Protein AF-A0AAQ0TJW8-F1 (afdb_monomer_lite)

Structure (mmCIF, N/CA/C/O backbone):
data_AF-A0AAQ0TJW8-F1
#
_entry.id   AF-A0AAQ0TJW8-F1
#
loop_
_atom_site.group_PDB
_atom_site.id
_atom_site.type_symbol
_atom_site.label_atom_id
_atom_site.label_alt_id
_atom_site.label_comp_id
_atom_site.label_asym_id
_atom_site.label_entity_id
_atom_site.label_seq_id
_atom_site.pdbx_PDB_ins_code
_atom_site.Cartn_x
_atom_site.Cartn_y
_atom_site.Cartn_z
_atom_site.occupancy
_atom_site.B_iso_or_equiv
_atom_site.auth_seq_id
_atom_site.auth_comp_id
_atom_site.auth_asym_id
_atom_site.auth_atom_id
_atom_site.pdbx_PDB_model_num
ATOM 1 N N . PHE A 1 1 ? -25.245 -3.383 -23.081 1.00 42.12 1 PHE A N 1
ATOM 2 C CA . PHE A 1 1 ? -25.905 -2.614 -22.002 1.00 42.12 1 PHE A CA 1
ATOM 3 C C . PHE A 1 1 ? -25.334 -2.958 -20.623 1.00 42.12 1 PHE A C 1
ATOM 5 O O . PHE A 1 1 ? -25.138 -2.033 -19.854 1.00 42.12 1 PHE A O 1
ATOM 12 N N . ALA A 1 2 ? -24.988 -4.221 -20.320 1.00 35.94 2 ALA A N 1
ATOM 13 C CA . ALA A 1 2 ? -24.271 -4.576 -19.082 1.00 35.94 2 ALA A CA 1
ATOM 14 C C . ALA A 1 2 ? -22.754 -4.267 -19.121 1.00 35.94 2 ALA A C 1
ATOM 16 O O . ALA A 1 2 ? -22.192 -3.869 -18.110 1.00 35.94 2 ALA A O 1
ATOM 17 N N . ASP A 1 3 ? -22.114 -4.349 -20.293 1.00 45.84 3 ASP A N 1
ATOM 18 C CA . ASP A 1 3 ? -20.642 -4.263 -20.390 1.00 45.84 3 ASP A CA 1
ATOM 19 C C . ASP A 1 3 ? -20.053 -2.842 -20.389 1.00 45.84 3 ASP A C 1
ATOM 21 O O . ASP A 1 3 ? -18.852 -2.683 -20.211 1.00 45.84 3 ASP A O 1
ATOM 25 N N . TYR A 1 4 ? -20.871 -1.799 -20.576 1.00 41.41 4 TYR A N 1
ATOM 26 C CA . TYR A 1 4 ? -20.379 -0.413 -20.671 1.00 41.41 4 TYR A CA 1
ATOM 27 C C . TYR A 1 4 ? -20.520 0.370 -19.356 1.00 41.41 4 TYR A C 1
ATOM 29 O O . TYR A 1 4 ? -19.749 1.282 -19.101 1.00 41.41 4 TYR A O 1
ATOM 37 N N . HIS A 1 5 ? -21.480 0.008 -18.498 1.00 47.06 5 HIS A N 1
ATOM 38 C CA . HIS A 1 5 ? -21.750 0.739 -17.250 1.00 47.06 5 HIS A CA 1
ATOM 39 C C . HIS A 1 5 ? -21.118 0.099 -16.011 1.00 47.06 5 HIS A C 1
ATOM 41 O O . HIS A 1 5 ? -20.940 0.778 -15.006 1.00 47.06 5 HIS A O 1
ATOM 47 N N . LEU A 1 6 ? -20.762 -1.189 -16.070 1.00 46.75 6 LEU A N 1
ATOM 48 C CA . LEU A 1 6 ? -20.048 -1.837 -14.971 1.00 46.75 6 LEU A CA 1
ATOM 49 C C . LEU A 1 6 ? -18.578 -1.426 -14.924 1.00 46.75 6 LEU A C 1
ATOM 51 O O . LEU A 1 6 ? -18.066 -1.309 -13.824 1.00 46.75 6 LEU A O 1
ATOM 55 N N . GLY A 1 7 ? -17.947 -1.137 -16.072 1.00 50.41 7 GLY A N 1
ATOM 56 C CA . GLY A 1 7 ? -16.558 -0.666 -16.148 1.00 50.41 7 GLY A CA 1
ATOM 57 C C . GLY A 1 7 ? -16.310 0.640 -15.381 1.00 50.41 7 GLY A C 1
ATOM 58 O O . GLY A 1 7 ? -15.327 0.735 -14.649 1.00 50.41 7 GLY A O 1
ATOM 59 N N . ASP A 1 8 ? -17.246 1.592 -15.470 1.00 50.97 8 ASP A N 1
ATOM 60 C CA . ASP A 1 8 ? -17.176 2.886 -14.770 1.00 50.97 8 ASP A CA 1
ATOM 61 C C . ASP A 1 8 ? -17.499 2.787 -13.267 1.00 50.97 8 ASP A C 1
ATOM 63 O O . ASP A 1 8 ? -17.029 3.608 -12.487 1.00 50.97 8 ASP A O 1
ATOM 67 N N . LEU A 1 9 ? -18.271 1.778 -12.840 1.00 50.44 9 LEU A N 1
ATOM 68 C CA . LEU A 1 9 ? -18.629 1.554 -11.428 1.00 50.44 9 LEU A CA 1
ATOM 69 C C . LEU A 1 9 ? -17.694 0.569 -10.714 1.00 50.44 9 LEU A C 1
ATOM 71 O O . LEU A 1 9 ? -17.691 0.506 -9.485 1.00 50.44 9 LEU A O 1
ATOM 75 N N . THR A 1 10 ? -16.896 -0.208 -11.455 1.00 56.00 10 THR A N 1
ATOM 76 C CA . THR A 1 10 ? -15.926 -1.156 -10.885 1.00 56.00 10 THR A CA 1
ATOM 77 C C . THR A 1 10 ? -15.010 -0.529 -9.825 1.00 56.00 10 THR A C 1
ATOM 79 O O . THR A 1 10 ? -14.854 -1.150 -8.774 1.00 56.00 10 THR A O 1
ATOM 82 N N . PRO A 1 11 ? -14.451 0.682 -10.031 1.00 55.28 11 PRO A N 1
ATOM 83 C CA . PRO A 1 11 ? -13.620 1.370 -9.039 1.00 55.28 11 PRO A CA 1
ATOM 84 C C . PRO A 1 11 ? -14.300 1.578 -7.684 1.00 55.28 11 PRO A C 1
ATOM 86 O O . PRO A 1 11 ? -13.701 1.351 -6.637 1.00 55.28 11 PRO A O 1
ATOM 89 N N . GLU A 1 12 ? -15.567 1.994 -7.702 1.00 60.19 12 GLU A N 1
ATOM 90 C CA . GLU A 1 12 ? -16.324 2.358 -6.499 1.00 60.19 12 GLU A CA 1
ATOM 91 C C . GLU A 1 12 ? -16.865 1.133 -5.753 1.00 60.19 12 GLU A C 1
ATOM 93 O O . GLU A 1 12 ? -17.242 1.233 -4.589 1.00 60.19 12 GLU A O 1
ATOM 98 N N . LEU A 1 13 ? -16.911 -0.032 -6.407 1.00 65.19 13 LEU A N 1
ATOM 99 C CA . LEU A 1 13 ? -17.528 -1.246 -5.866 1.00 65.19 13 LEU A CA 1
ATOM 100 C C . LEU A 1 13 ? -16.523 -2.348 -5.515 1.00 65.19 13 LEU A C 1
ATOM 102 O O . LEU A 1 13 ? -16.840 -3.202 -4.684 1.00 65.19 13 LEU A O 1
ATOM 106 N N . LEU A 1 14 ? -15.322 -2.342 -6.100 1.00 70.56 14 LEU A N 1
ATOM 107 C CA . LEU A 1 14 ? -14.325 -3.394 -5.884 1.00 70.56 14 LEU A CA 1
ATOM 108 C C . LEU A 1 14 ? -13.733 -3.364 -4.476 1.00 70.56 14 LEU A C 1
ATOM 110 O O . LEU A 1 14 ? -13.804 -4.375 -3.778 1.00 70.56 14 LEU A O 1
ATOM 114 N N . HIS A 1 15 ? -13.179 -2.234 -4.035 1.00 69.50 15 HIS A N 1
ATOM 115 C CA . HIS A 1 15 ? -12.584 -2.149 -2.701 1.00 69.50 15 HIS A CA 1
ATOM 116 C C . HIS A 1 15 ? -13.616 -2.313 -1.562 1.00 69.50 15 HIS A C 1
ATOM 118 O O . HIS A 1 15 ? -13.302 -3.037 -0.612 1.00 69.50 15 HIS A O 1
ATOM 124 N N . PRO A 1 16 ? -14.879 -1.827 -1.641 1.00 71.38 16 PRO A N 1
ATOM 125 C CA . PRO A 1 16 ? -15.875 -2.120 -0.612 1.00 71.38 16 PRO A CA 1
ATOM 126 C C . PRO A 1 16 ? -16.325 -3.582 -0.622 1.00 71.38 16 PRO A C 1
ATOM 128 O O . PRO A 1 16 ? -16.604 -4.130 0.443 1.00 71.38 16 PRO A O 1
ATOM 131 N N . ALA A 1 17 ? -16.372 -4.243 -1.785 1.00 73.31 17 ALA A N 1
ATOM 132 C CA . ALA A 1 17 ? -16.658 -5.676 -1.862 1.00 73.31 17 ALA A CA 1
ATOM 133 C C . ALA A 1 17 ? -15.507 -6.516 -1.280 1.00 73.31 17 ALA A C 1
ATOM 135 O O . ALA A 1 17 ? -15.750 -7.421 -0.480 1.00 73.31 17 ALA A O 1
ATOM 136 N N . LE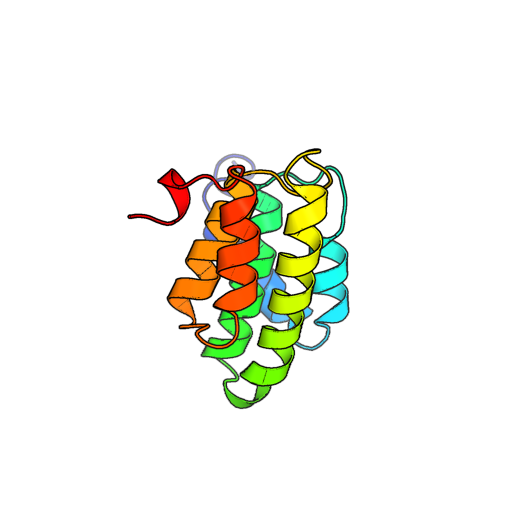U A 1 18 ? -14.257 -6.180 -1.618 1.00 77.12 18 LEU A N 1
ATOM 137 C CA . LEU A 1 18 ? -13.054 -6.779 -1.029 1.00 77.12 18 LEU A CA 1
ATOM 138 C C . LEU A 1 18 ? -13.027 -6.589 0.489 1.00 77.12 18 LEU A C 1
ATOM 140 O O . LEU A 1 18 ? -12.769 -7.543 1.217 1.00 77.12 18 LEU A O 1
ATOM 144 N N . TYR A 1 19 ? -13.367 -5.397 0.978 1.00 76.56 19 TYR A N 1
ATOM 145 C CA . TYR A 1 19 ? -13.525 -5.132 2.404 1.00 76.56 19 TYR A CA 1
ATOM 146 C C . TYR A 1 19 ? -14.634 -5.998 3.023 1.00 76.56 19 TYR A C 1
ATOM 148 O O . TYR A 1 19 ? -14.393 -6.717 3.992 1.00 76.56 19 TYR A O 1
ATOM 156 N N . ALA A 1 20 ? -15.843 -5.972 2.456 1.00 72.69 20 ALA A N 1
ATOM 157 C CA . ALA A 1 20 ? -17.005 -6.668 3.003 1.00 72.69 20 ALA A CA 1
ATOM 158 C C . ALA A 1 20 ? -16.797 -8.187 3.091 1.00 72.69 20 ALA A C 1
ATOM 160 O O . ALA A 1 20 ? -17.225 -8.805 4.066 1.00 72.69 20 ALA A O 1
ATOM 161 N N . CYS A 1 21 ? -16.125 -8.781 2.102 1.00 77.88 21 CYS A N 1
ATOM 162 C CA . CYS A 1 21 ? -15.861 -10.218 2.055 1.00 77.88 21 CYS A CA 1
ATOM 163 C C . CYS A 1 21 ? -14.534 -10.624 2.717 1.00 77.88 21 CYS A C 1
ATOM 165 O O . CYS A 1 21 ? -14.393 -11.772 3.134 1.00 77.88 21 CYS A O 1
ATOM 167 N N . GLY A 1 22 ? -13.559 -9.717 2.789 1.00 78.44 22 GLY A N 1
ATOM 168 C CA . GLY A 1 22 ? -12.181 -10.016 3.183 1.00 78.44 22 GLY A CA 1
ATOM 169 C C . GLY A 1 22 ? -11.774 -9.500 4.560 1.00 78.44 22 GLY A C 1
ATOM 170 O O . GLY A 1 22 ? -10.741 -9.930 5.067 1.00 78.44 22 GLY A O 1
ATOM 171 N N . LYS A 1 23 ? -12.563 -8.629 5.207 1.00 79.75 23 LYS A N 1
ATOM 172 C CA . LYS A 1 23 ? -12.208 -8.051 6.518 1.00 79.75 23 LYS A CA 1
ATOM 173 C C . LYS A 1 23 ? -11.879 -9.103 7.585 1.00 79.75 23 LYS A C 1
ATOM 175 O O . LYS A 1 23 ? -11.016 -8.862 8.423 1.00 79.75 23 LYS A O 1
ATOM 180 N N . ASP A 1 24 ? -12.509 -10.273 7.539 1.00 86.19 24 ASP A N 1
ATOM 181 C CA . ASP A 1 24 ? -12.284 -11.366 8.496 1.00 86.19 24 ASP A CA 1
ATOM 182 C C . ASP A 1 24 ? -11.248 -12.395 7.985 1.00 86.19 24 ASP A C 1
ATOM 184 O O . ASP A 1 24 ? -10.984 -13.400 8.641 1.00 86.19 24 ASP A O 1
ATOM 188 N N . ASN A 1 25 ? -10.643 -12.151 6.815 1.00 86.19 25 ASN A N 1
ATOM 189 C CA . ASN A 1 25 ? -9.627 -12.994 6.183 1.00 86.19 25 ASN A CA 1
ATOM 190 C C . ASN A 1 25 ? -8.546 -12.149 5.481 1.00 86.19 25 ASN A C 1
ATOM 192 O O . ASN A 1 25 ? -8.380 -12.184 4.259 1.00 86.19 25 ASN A O 1
ATOM 196 N N . ILE A 1 26 ? -7.783 -11.394 6.272 1.00 87.81 26 ILE A N 1
ATOM 197 C CA . ILE A 1 26 ? -6.700 -10.529 5.775 1.00 87.81 26 ILE A CA 1
ATOM 198 C C . ILE A 1 26 ? -5.639 -11.318 5.004 1.00 87.81 26 ILE A C 1
ATOM 200 O O . ILE A 1 26 ? -5.114 -10.829 4.007 1.00 87.81 26 ILE A O 1
ATOM 204 N N . THR A 1 27 ? -5.372 -12.567 5.392 1.00 84.12 27 THR A N 1
ATOM 205 C CA . THR A 1 27 ? -4.420 -13.431 4.684 1.00 84.12 27 THR A CA 1
ATOM 206 C C . THR A 1 27 ? -4.805 -13.640 3.216 1.00 84.12 27 THR A C 1
ATOM 208 O O . THR A 1 27 ? -3.924 -13.702 2.361 1.00 84.12 27 THR A O 1
ATOM 211 N N . ALA A 1 28 ? -6.101 -13.703 2.891 1.00 83.25 28 ALA A N 1
ATOM 212 C CA . ALA A 1 28 ? -6.550 -13.781 1.502 1.00 83.25 28 ALA A CA 1
ATOM 213 C C . ALA A 1 28 ? -6.291 -12.475 0.730 1.00 83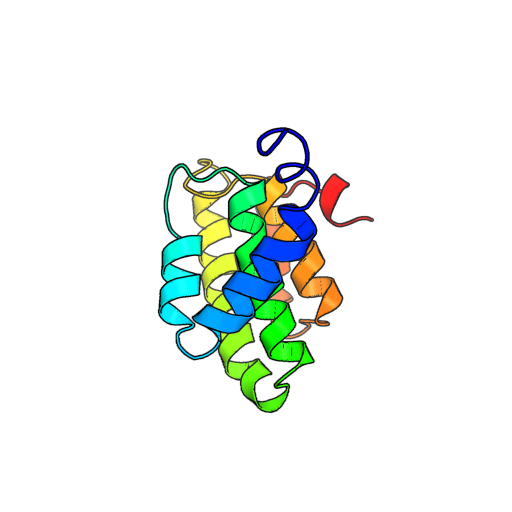.25 28 ALA A C 1
ATOM 215 O O . ALA A 1 28 ? -5.890 -12.527 -0.433 1.00 83.25 28 ALA A O 1
ATOM 216 N N . ILE A 1 29 ? -6.456 -11.317 1.380 1.00 84.19 29 ILE A N 1
ATOM 217 C CA . ILE A 1 29 ? -6.140 -10.004 0.791 1.00 84.19 29 ILE A CA 1
ATOM 218 C C . ILE A 1 29 ? -4.626 -9.889 0.531 1.00 84.19 29 ILE A C 1
ATOM 220 O O . ILE A 1 29 ? -4.206 -9.449 -0.537 1.00 84.19 29 ILE A O 1
ATOM 224 N N . GLU A 1 30 ? -3.789 -10.359 1.458 1.00 83.50 30 GLU A N 1
ATOM 225 C CA . GLU A 1 30 ? -2.330 -10.417 1.280 1.00 83.50 30 GLU A CA 1
ATOM 226 C C . GLU A 1 30 ? -1.881 -11.365 0.163 1.00 83.50 30 GLU A C 1
ATOM 228 O O . GLU A 1 30 ? -0.946 -11.062 -0.586 1.00 83.50 30 GLU A O 1
ATOM 233 N N . ALA A 1 31 ? -2.539 -12.518 0.033 1.00 82.62 31 ALA A N 1
ATOM 234 C CA . ALA A 1 31 ? -2.256 -13.455 -1.046 1.00 82.62 31 ALA A CA 1
ATOM 235 C C . ALA A 1 31 ? -2.575 -12.834 -2.415 1.00 82.62 31 ALA A C 1
ATOM 237 O O . ALA A 1 31 ? -1.783 -12.980 -3.347 1.00 82.62 31 ALA A O 1
ATOM 238 N N . TYR A 1 32 ? -3.684 -12.092 -2.511 1.00 81.69 32 TYR A N 1
ATOM 239 C CA . TYR A 1 32 ? -4.051 -11.341 -3.710 1.00 81.69 32 TYR A CA 1
ATOM 240 C C . TYR A 1 32 ? -2.995 -10.281 -4.069 1.00 81.69 32 TYR A C 1
ATOM 242 O O . TYR A 1 32 ? -2.537 -10.242 -5.207 1.00 81.69 32 TYR A O 1
ATOM 250 N N . LEU A 1 33 ? -2.516 -9.510 -3.083 1.00 80.12 33 LEU A N 1
ATOM 251 C CA . LEU A 1 33 ? -1.437 -8.518 -3.245 1.00 80.12 33 LEU A CA 1
ATOM 252 C C . LEU A 1 33 ? -0.121 -9.102 -3.787 1.00 80.12 33 LEU A C 1
ATOM 254 O O . LEU A 1 33 ? 0.686 -8.386 -4.375 1.00 80.12 33 LEU A O 1
ATOM 258 N N . SER A 1 34 ? 0.121 -10.392 -3.557 1.00 73.75 34 SER A N 1
ATOM 259 C CA . SER A 1 34 ? 1.368 -11.066 -3.931 1.00 73.75 34 SER A CA 1
ATOM 260 C C . SER A 1 34 ? 1.277 -11.809 -5.269 1.00 73.75 34 SER A C 1
ATOM 262 O O . SER A 1 34 ? 2.260 -12.422 -5.696 1.00 73.75 34 SER A O 1
ATOM 264 N N . GLN A 1 35 ? 0.113 -11.797 -5.927 1.00 77.50 35 GLN A N 1
ATOM 265 C CA . GLN A 1 35 ? -0.127 -12.551 -7.152 1.00 77.50 35 GLN A CA 1
ATOM 266 C C . GLN A 1 35 ? 0.519 -11.861 -8.372 1.00 77.50 35 GLN A C 1
ATOM 268 O O . GLN A 1 35 ? 0.152 -10.739 -8.720 1.00 77.50 35 GLN A O 1
ATOM 273 N N . PRO A 1 36 ? 1.459 -12.518 -9.081 1.00 72.31 36 PRO A N 1
ATOM 274 C CA . PRO A 1 36 ? 2.068 -11.945 -10.278 1.00 72.31 36 PRO A CA 1
ATOM 275 C C . PRO A 1 36 ? 1.074 -11.821 -11.438 1.00 72.31 36 PRO A C 1
ATOM 277 O O . PRO A 1 36 ? 0.217 -12.685 -11.623 1.00 72.31 36 PRO A O 1
ATOM 280 N N . GLY A 1 37 ? 1.260 -10.800 -12.278 1.00 68.75 37 GLY A N 1
ATOM 281 C CA . GLY A 1 37 ? 0.516 -10.636 -13.533 1.00 68.75 37 GLY A CA 1
ATOM 282 C C . GLY A 1 37 ? -0.866 -9.993 -13.392 1.00 68.75 37 GLY A C 1
ATOM 283 O O . GLY A 1 37 ? -1.597 -9.942 -14.378 1.00 68.75 37 GLY A O 1
ATOM 284 N N . LEU A 1 38 ? -1.223 -9.508 -12.200 1.00 69.88 38 LEU A N 1
ATOM 285 C CA . LEU A 1 38 ? -2.394 -8.654 -12.019 1.00 69.88 38 LEU A CA 1
ATOM 286 C C . LEU A 1 38 ? -2.132 -7.255 -12.582 1.00 69.88 38 LEU A C 1
ATOM 288 O O . LEU A 1 38 ? -1.016 -6.743 -12.509 1.00 69.88 38 LEU A O 1
ATOM 292 N N . ASP A 1 39 ? -3.181 -6.645 -13.125 1.00 73.12 39 ASP A N 1
ATOM 293 C CA . ASP A 1 39 ? -3.162 -5.240 -13.516 1.00 73.12 39 ASP A CA 1
ATOM 294 C C . ASP A 1 39 ? -2.994 -4.341 -12.276 1.00 73.12 39 ASP A C 1
ATOM 296 O O . ASP A 1 39 ? -3.623 -4.573 -11.237 1.00 73.12 39 ASP A O 1
ATOM 300 N N . SER A 1 40 ? -2.143 -3.317 -12.379 1.00 71.06 40 SER A N 1
ATOM 301 C CA . SER A 1 40 ? -1.760 -2.442 -11.262 1.00 71.06 40 SER A CA 1
ATOM 302 C C . SER A 1 40 ? -2.947 -1.708 -10.635 1.00 71.06 40 SER A C 1
ATOM 304 O O . SER A 1 40 ? -2.938 -1.457 -9.429 1.00 71.06 40 SER A O 1
ATOM 306 N N . TYR A 1 41 ? -3.986 -1.413 -11.421 1.00 67.75 41 TYR A N 1
ATOM 307 C CA . TYR A 1 41 ? -5.212 -0.783 -10.941 1.00 67.75 41 TYR A CA 1
ATOM 308 C C . TYR A 1 41 ? -6.111 -1.768 -10.185 1.00 67.75 41 TYR A C 1
ATOM 310 O O . TYR A 1 41 ? -6.661 -1.454 -9.132 1.00 67.75 41 TYR A O 1
ATOM 318 N N . LEU A 1 42 ? -6.236 -3.002 -10.679 1.00 72.00 42 LEU A N 1
ATOM 319 C CA . LEU A 1 42 ? -6.975 -4.047 -9.962 1.00 72.00 42 LEU A CA 1
ATOM 320 C C . LEU A 1 42 ? -6.270 -4.443 -8.660 1.00 72.00 42 LEU A C 1
ATOM 322 O O . LEU A 1 42 ? -6.930 -4.754 -7.665 1.00 72.00 42 LEU A O 1
ATOM 326 N N . CYS A 1 43 ? -4.938 -4.421 -8.647 1.00 80.62 43 CYS A N 1
ATOM 327 C CA . CYS A 1 43 ? -4.157 -4.696 -7.447 1.00 80.62 43 CYS A CA 1
ATOM 328 C C . CYS A 1 43 ? -4.311 -3.575 -6.401 1.00 80.62 43 CYS A C 1
ATOM 330 O O . CYS A 1 43 ? -4.373 -3.864 -5.205 1.00 80.62 43 CYS A O 1
ATOM 332 N N . SER A 1 44 ? -4.455 -2.309 -6.825 1.00 82.69 44 SER A N 1
ATOM 333 C CA . SER A 1 44 ? -4.591 -1.156 -5.916 1.00 82.69 44 SER A CA 1
ATOM 334 C C . SER A 1 44 ? -5.883 -1.143 -5.091 1.00 82.69 44 SER A C 1
ATOM 336 O O . SER A 1 44 ? -5.919 -0.502 -4.046 1.00 82.69 44 SER A O 1
ATOM 338 N N . GLN A 1 45 ? -6.897 -1.920 -5.480 1.00 85.56 45 GLN A N 1
ATOM 339 C CA . GLN A 1 45 ? -8.139 -2.063 -4.708 1.00 85.56 45 GLN A CA 1
ATOM 340 C C . GLN A 1 45 ? -7.933 -2.778 -3.362 1.00 85.56 45 GLN A C 1
ATOM 342 O O . GLN A 1 45 ? -8.718 -2.606 -2.429 1.00 85.56 45 GLN A O 1
ATOM 347 N N . ALA A 1 46 ? -6.894 -3.613 -3.243 1.00 87.94 46 ALA A N 1
ATOM 348 C CA . ALA A 1 46 ? -6.602 -4.322 -2.000 1.00 87.94 46 ALA A CA 1
ATOM 349 C C . ALA A 1 46 ? -6.017 -3.404 -0.906 1.00 87.94 46 ALA A C 1
ATOM 351 O O . ALA A 1 46 ? -6.510 -3.469 0.221 1.00 87.94 46 ALA A O 1
ATOM 352 N N . PRO A 1 47 ? -5.037 -2.523 -1.192 1.00 90.69 47 PRO A N 1
ATOM 353 C CA . PRO A 1 47 ? -4.631 -1.450 -0.285 1.00 90.69 47 PRO A CA 1
ATOM 354 C C . PRO A 1 47 ? -5.801 -0.585 0.204 1.00 90.69 47 PRO A C 1
ATOM 356 O O . PRO A 1 47 ? -5.912 -0.379 1.412 1.00 90.69 47 PRO A O 1
ATOM 359 N N . ASP A 1 48 ? -6.718 -0.191 -0.687 1.00 90.00 48 ASP A N 1
ATOM 360 C CA . ASP A 1 48 ? -7.911 0.593 -0.324 1.00 90.00 48 ASP A CA 1
ATOM 361 C C . ASP A 1 48 ? -8.813 -0.176 0.660 1.00 90.00 48 ASP A C 1
ATOM 363 O O . ASP A 1 48 ? -9.259 0.354 1.682 1.00 90.00 48 ASP A O 1
ATOM 367 N N . ALA A 1 49 ? -9.035 -1.473 0.415 1.00 89.75 49 ALA A N 1
ATOM 368 C CA . ALA A 1 49 ? -9.804 -2.329 1.319 1.00 89.75 49 ALA A CA 1
ATOM 369 C C . ALA A 1 49 ? -9.133 -2.488 2.699 1.00 89.75 49 ALA A C 1
ATOM 371 O O . ALA A 1 49 ? -9.823 -2.523 3.720 1.00 89.75 49 ALA A O 1
ATOM 372 N N . LEU A 1 50 ? -7.7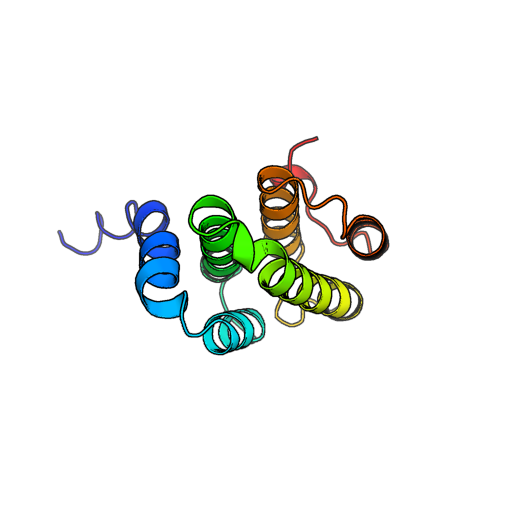97 -2.557 2.755 1.00 91.69 50 LEU A N 1
ATOM 373 C CA . LEU A 1 50 ? -7.044 -2.577 4.014 1.00 91.69 50 LEU A CA 1
ATOM 374 C C . LEU A 1 50 ? -7.184 -1.247 4.769 1.00 91.69 50 LEU A C 1
ATOM 376 O O . LEU A 1 50 ? -7.419 -1.255 5.980 1.00 91.69 50 LEU A O 1
ATOM 380 N N . ALA A 1 51 ? -7.113 -0.112 4.069 1.00 92.25 51 ALA A N 1
ATOM 381 C CA . ALA A 1 51 ? -7.354 1.205 4.656 1.00 92.25 51 ALA A CA 1
ATOM 382 C C . ALA A 1 51 ? -8.780 1.317 5.227 1.00 92.25 51 ALA A C 1
ATOM 384 O O . ALA A 1 51 ? -8.963 1.780 6.356 1.00 92.25 51 ALA A O 1
ATOM 385 N N . MET A 1 52 ? -9.791 0.777 4.531 1.00 91.56 52 MET A N 1
ATOM 386 C CA . MET A 1 52 ? -11.162 0.690 5.052 1.00 91.56 52 MET A CA 1
ATOM 387 C C . MET A 1 52 ? -11.268 -0.110 6.357 1.00 91.56 52 MET A C 1
ATOM 389 O O . MET A 1 52 ? -12.115 0.219 7.191 1.00 91.56 52 MET A O 1
ATOM 393 N N . ILE A 1 53 ? -10.439 -1.139 6.576 1.00 92.12 53 ILE A N 1
ATOM 394 C CA . ILE A 1 53 ? -10.404 -1.846 7.869 1.00 92.12 53 ILE A CA 1
ATOM 395 C C . ILE A 1 53 ? -9.949 -0.897 8.971 1.00 92.12 53 ILE A C 1
ATOM 397 O O . ILE A 1 53 ? -10.596 -0.851 10.010 1.00 92.12 53 ILE A O 1
ATOM 401 N N . ILE A 1 54 ? -8.920 -0.083 8.740 1.00 93.25 54 ILE A N 1
ATOM 402 C CA . ILE A 1 54 ? -8.456 0.896 9.732 1.00 93.25 54 ILE A CA 1
ATOM 403 C C . ILE A 1 54 ? -9.542 1.934 10.035 1.00 93.25 54 ILE A C 1
ATOM 405 O O . ILE A 1 54 ? -9.784 2.231 11.203 1.00 93.25 54 ILE A O 1
ATOM 409 N N . PHE A 1 55 ? -10.218 2.466 9.013 1.00 91.81 55 PHE A N 1
ATOM 410 C CA . PHE A 1 55 ? -11.246 3.492 9.217 1.00 91.81 55 PHE A CA 1
ATOM 411 C C . PHE A 1 55 ? -12.486 2.967 9.951 1.00 91.81 55 PHE A C 1
ATOM 413 O O . PHE A 1 55 ? -13.051 3.674 10.782 1.00 91.81 55 PHE A O 1
ATOM 420 N N . ASN A 1 56 ? -12.907 1.731 9.666 1.00 92.25 56 ASN A N 1
ATOM 421 C CA . ASN A 1 56 ? -14.120 1.150 10.248 1.00 92.25 56 ASN A CA 1
ATOM 422 C C . ASN A 1 56 ? -13.871 0.356 11.542 1.00 92.25 56 ASN A C 1
ATOM 424 O O . ASN A 1 56 ? -14.806 0.153 12.313 1.00 92.25 56 ASN A O 1
ATOM 428 N N . GLN A 1 57 ? -12.647 -0.135 11.754 1.00 92.56 57 GLN A N 1
ATOM 429 C CA . GLN A 1 57 ? -12.224 -0.964 12.893 1.00 92.56 57 GLN A CA 1
ATOM 430 C C . GLN A 1 57 ? -10.837 -0.502 13.391 1.00 92.56 57 GLN A C 1
ATOM 432 O O . GLN A 1 57 ? -9.841 -1.217 13.217 1.00 92.56 57 GLN A O 1
ATOM 437 N N . PRO A 1 58 ? -10.722 0.700 13.992 1.00 93.25 58 PRO A N 1
ATOM 438 C CA . PRO A 1 58 ? -9.432 1.284 14.374 1.00 93.25 58 PRO A CA 1
ATOM 439 C C . PRO A 1 58 ? -8.605 0.412 15.327 1.00 93.25 58 PRO A C 1
ATOM 441 O O . PRO A 1 58 ? -7.375 0.458 15.308 1.00 93.25 58 PRO A O 1
ATOM 444 N N . GLU A 1 59 ? -9.257 -0.424 16.136 1.00 95.69 59 GLU A N 1
ATOM 445 C CA . GLU A 1 59 ? -8.627 -1.403 17.023 1.00 95.69 59 GLU A CA 1
ATOM 446 C C . GLU A 1 59 ? -7.755 -2.425 16.278 1.00 95.69 59 GLU A C 1
ATOM 448 O O . GLU A 1 59 ? -6.823 -2.984 16.857 1.00 95.69 59 GLU A O 1
ATOM 453 N N . ARG A 1 60 ? -8.004 -2.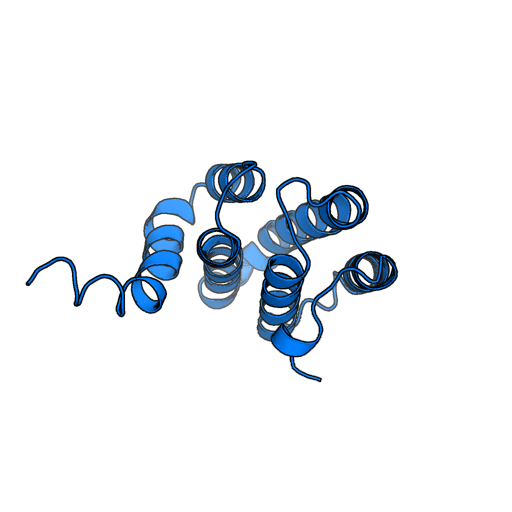627 14.980 1.00 94.75 60 ARG A N 1
ATOM 454 C CA . ARG A 1 60 ? -7.231 -3.526 14.115 1.00 94.75 60 ARG A CA 1
ATOM 455 C C . ARG A 1 60 ? -6.085 -2.838 13.388 1.00 94.75 60 ARG A C 1
ATOM 457 O O . ARG A 1 60 ? -5.383 -3.485 12.616 1.00 94.75 60 ARG A O 1
ATOM 464 N N . ARG A 1 61 ? -5.832 -1.550 13.648 1.00 95.81 61 ARG A N 1
ATOM 465 C CA . ARG A 1 61 ? -4.744 -0.797 13.005 1.00 95.81 61 ARG A CA 1
ATOM 466 C C . ARG A 1 61 ? -3.409 -1.534 13.063 1.00 95.81 61 ARG A C 1
ATOM 468 O O . ARG A 1 61 ? -2.743 -1.635 12.041 1.00 95.81 61 ARG A O 1
ATOM 475 N N . GLY A 1 62 ? -3.034 -2.067 14.227 1.00 96.50 62 GLY A N 1
ATOM 476 C CA . GLY A 1 62 ? -1.758 -2.769 14.393 1.00 96.50 62 GLY A CA 1
ATOM 477 C C . GLY A 1 62 ? -1.601 -3.945 13.426 1.00 96.50 62 GLY A C 1
ATOM 478 O O . GLY A 1 62 ? -0.563 -4.079 12.790 1.00 96.50 62 GLY A O 1
ATOM 479 N N . GLU A 1 63 ? -2.659 -4.739 13.250 1.00 95.56 63 GLU A N 1
ATOM 480 C CA . GLU A 1 63 ? -2.690 -5.858 12.304 1.00 95.56 63 GLU A CA 1
ATOM 481 C C . GLU A 1 63 ? -2.448 -5.375 10.868 1.00 95.56 63 GLU A C 1
ATOM 483 O O . GLU A 1 63 ? -1.571 -5.895 10.179 1.00 95.56 63 GLU A O 1
ATOM 488 N N . ILE A 1 64 ? -3.166 -4.335 10.440 1.00 95.50 64 ILE A N 1
ATOM 489 C CA . ILE A 1 64 ? -3.080 -3.799 9.075 1.00 95.50 64 ILE A CA 1
ATOM 490 C C . ILE A 1 64 ? -1.741 -3.096 8.807 1.00 95.50 64 ILE A C 1
ATOM 492 O O . ILE A 1 64 ? -1.184 -3.222 7.717 1.00 95.50 64 ILE A O 1
ATOM 496 N N . ILE A 1 65 ? -1.168 -2.408 9.796 1.00 97.62 65 ILE A N 1
ATOM 497 C CA . ILE A 1 65 ? 0.169 -1.809 9.678 1.00 97.62 65 ILE A CA 1
ATOM 498 C C . ILE A 1 65 ? 1.228 -2.890 9.422 1.00 97.62 65 ILE A C 1
ATOM 500 O O . ILE A 1 65 ? 2.112 -2.686 8.589 1.00 97.62 65 ILE A O 1
ATOM 504 N N . GLU A 1 66 ? 1.122 -4.063 10.054 1.00 97.06 66 GLU A N 1
ATOM 505 C CA . GLU A 1 66 ? 2.033 -5.177 9.763 1.00 97.06 66 GLU A CA 1
ATOM 506 C C . GLU A 1 66 ? 1.871 -5.724 8.337 1.00 97.06 66 GLU A C 1
ATOM 508 O O . GLU A 1 66 ? 2.860 -6.137 7.725 1.00 97.06 66 GLU A O 1
ATOM 513 N N . VAL A 1 67 ? 0.653 -5.707 7.784 1.00 95.62 67 VAL A N 1
ATOM 514 C CA . VAL A 1 67 ? 0.408 -6.069 6.377 1.00 95.62 67 VAL A CA 1
ATOM 515 C C . VAL A 1 67 ? 1.157 -5.122 5.445 1.00 95.62 67 VAL A C 1
ATOM 517 O O . VAL A 1 67 ? 1.949 -5.560 4.607 1.00 95.62 67 VAL A O 1
ATOM 520 N N . PHE A 1 68 ? 0.961 -3.814 5.623 1.00 96.50 68 PHE A N 1
ATOM 521 C CA . PHE A 1 68 ? 1.638 -2.807 4.811 1.00 96.50 68 PHE A CA 1
ATOM 522 C C . PHE A 1 68 ? 3.159 -2.852 4.980 1.00 96.50 68 PHE A C 1
ATOM 524 O O . PHE A 1 68 ? 3.881 -2.713 3.994 1.00 96.50 68 PHE A O 1
ATOM 531 N N . ARG A 1 69 ? 3.668 -3.131 6.186 1.00 97.62 69 ARG A N 1
ATOM 532 C CA . ARG A 1 69 ? 5.107 -3.326 6.415 1.00 97.62 69 ARG A CA 1
ATOM 533 C C . ARG A 1 69 ? 5.676 -4.446 5.551 1.00 97.62 69 ARG A C 1
ATOM 535 O O . ARG A 1 69 ? 6.707 -4.262 4.904 1.00 97.62 69 ARG A O 1
ATOM 542 N N . ARG A 1 70 ? 5.019 -5.610 5.525 1.00 95.06 70 ARG A N 1
ATOM 543 C CA . ARG A 1 70 ? 5.440 -6.736 4.673 1.00 95.06 70 ARG A CA 1
ATOM 544 C C . ARG A 1 70 ? 5.396 -6.358 3.196 1.00 95.06 70 ARG A C 1
ATOM 546 O O . ARG A 1 70 ? 6.347 -6.648 2.473 1.00 95.06 70 ARG A O 1
ATOM 553 N N . LEU A 1 71 ? 4.332 -5.677 2.770 1.00 94.19 71 LEU A N 1
ATOM 554 C CA . LEU A 1 71 ? 4.177 -5.214 1.394 1.00 94.19 71 LEU A CA 1
ATOM 555 C C . LEU A 1 71 ? 5.324 -4.283 0.971 1.00 94.19 71 LEU A C 1
ATOM 557 O O . LEU A 1 71 ? 5.975 -4.550 -0.037 1.00 94.19 71 LEU A O 1
ATOM 561 N N . LEU A 1 72 ? 5.624 -3.248 1.760 1.00 95.62 72 LEU A N 1
ATOM 562 C CA . LEU A 1 72 ? 6.705 -2.297 1.477 1.00 95.62 72 LEU A CA 1
ATOM 563 C C . LEU A 1 72 ? 8.077 -2.983 1.431 1.00 95.62 72 LEU A C 1
ATOM 565 O O . LEU A 1 72 ? 8.852 -2.767 0.502 1.00 95.62 72 LEU A O 1
ATOM 569 N N . ASN A 1 73 ? 8.362 -3.874 2.383 1.00 95.62 73 ASN A N 1
ATOM 570 C CA . ASN A 1 73 ? 9.615 -4.632 2.382 1.00 95.62 73 ASN A CA 1
ATOM 571 C C . ASN A 1 73 ? 9.768 -5.496 1.119 1.00 95.62 73 ASN A C 1
ATOM 573 O O . ASN A 1 73 ? 10.854 -5.561 0.542 1.00 95.62 73 ASN A O 1
ATOM 577 N N . ASN A 1 74 ? 8.683 -6.116 0.645 1.00 92.06 74 ASN A N 1
ATOM 578 C CA . ASN A 1 74 ? 8.698 -6.876 -0.605 1.00 92.06 74 ASN A CA 1
ATOM 579 C C . ASN A 1 74 ? 8.930 -5.963 -1.821 1.00 92.06 74 ASN A C 1
ATOM 581 O O . ASN A 1 74 ? 9.719 -6.309 -2.707 1.00 92.06 74 ASN A O 1
ATOM 585 N N . MET A 1 75 ? 8.296 -4.784 -1.849 1.00 92.94 75 MET A N 1
ATOM 586 C CA . MET A 1 75 ? 8.428 -3.805 -2.935 1.00 92.94 75 MET A CA 1
ATOM 587 C C . MET A 1 75 ? 9.872 -3.363 -3.168 1.00 92.94 75 MET A C 1
ATOM 589 O O . MET A 1 75 ? 10.271 -3.248 -4.324 1.00 92.94 75 MET A O 1
ATOM 593 N N . VAL A 1 76 ? 10.676 -3.188 -2.111 1.00 94.69 76 VAL A N 1
ATOM 594 C CA . VAL A 1 76 ? 12.096 -2.799 -2.235 1.00 94.69 76 VAL A CA 1
ATOM 595 C C . VAL A 1 76 ? 12.856 -3.720 -3.197 1.00 94.69 76 VAL A C 1
ATOM 597 O O . VAL A 1 76 ? 13.653 -3.255 -4.009 1.00 94.69 76 VAL A O 1
ATOM 600 N N . SER A 1 77 ? 12.585 -5.026 -3.138 1.00 91.56 77 SER A N 1
ATOM 601 C CA . SER A 1 77 ? 13.226 -6.015 -4.013 1.00 91.56 77 SER A CA 1
ATOM 602 C C . SER A 1 77 ? 12.501 -6.235 -5.344 1.00 91.56 77 SER A C 1
ATOM 604 O O . SER A 1 77 ? 13.132 -6.584 -6.341 1.00 91.56 77 SER A O 1
ATOM 606 N N . ASN A 1 78 ? 11.185 -6.031 -5.373 1.00 90.25 78 ASN A N 1
ATOM 607 C CA . ASN A 1 78 ? 10.342 -6.393 -6.507 1.00 90.25 78 ASN A CA 1
ATOM 608 C C . ASN A 1 78 ? 10.176 -5.265 -7.532 1.00 90.25 78 ASN A C 1
ATOM 610 O O . ASN A 1 78 ? 10.053 -5.557 -8.722 1.00 90.25 78 ASN A O 1
ATOM 614 N N . LEU A 1 79 ? 10.197 -3.999 -7.104 1.00 91.25 79 LEU A N 1
ATOM 615 C CA . LEU A 1 79 ? 10.009 -2.843 -7.984 1.00 91.25 79 LEU A CA 1
ATOM 616 C C . LEU A 1 79 ? 11.082 -2.725 -9.077 1.00 91.25 79 LEU A C 1
ATOM 618 O O . LEU A 1 79 ? 10.694 -2.581 -10.238 1.00 91.25 79 LEU A O 1
ATOM 622 N N . PRO A 1 80 ? 12.395 -2.862 -8.786 1.00 91.44 80 PRO A N 1
ATOM 623 C CA . PRO A 1 80 ? 13.427 -2.727 -9.820 1.00 91.44 80 PRO A CA 1
ATOM 624 C C . PRO A 1 80 ? 13.317 -3.766 -10.943 1.00 91.44 80 PRO A C 1
ATOM 626 O O . PRO A 1 80 ? 13.789 -3.538 -12.053 1.00 91.44 80 PRO A O 1
ATOM 629 N N . VAL A 1 81 ? 12.698 -4.915 -10.654 1.00 89.69 81 VAL A N 1
ATOM 630 C CA . VAL A 1 81 ? 12.488 -6.022 -11.601 1.00 89.69 81 VAL A CA 1
ATOM 631 C C . VAL A 1 81 ? 11.025 -6.165 -12.038 1.00 89.69 81 VAL A C 1
ATOM 633 O O . VAL A 1 81 ? 10.686 -7.146 -12.696 1.00 89.69 81 VAL A O 1
ATOM 636 N N . GLN A 1 82 ? 10.161 -5.216 -11.658 1.00 85.19 82 GLN A N 1
ATOM 637 C CA . GLN A 1 82 ? 8.718 -5.190 -11.937 1.00 85.19 82 GLN A CA 1
ATOM 638 C C . GLN A 1 82 ? 7.989 -6.509 -11.621 1.00 85.19 82 GLN A C 1
ATOM 640 O O . GLN A 1 82 ? 7.087 -6.954 -12.335 1.00 85.19 82 GLN A O 1
ATOM 645 N N . ARG A 1 83 ? 8.392 -7.181 -10.539 1.00 82.31 83 ARG A N 1
ATOM 646 C CA . ARG A 1 83 ? 7.818 -8.471 -10.148 1.00 82.31 83 ARG A CA 1
ATOM 647 C C . ARG A 1 83 ? 6.577 -8.256 -9.290 1.00 82.31 83 ARG A C 1
ATOM 649 O O . ARG A 1 83 ? 6.702 -7.943 -8.116 1.00 82.31 83 ARG A O 1
ATOM 656 N N . ALA A 1 84 ? 5.393 -8.487 -9.853 1.00 73.06 84 ALA A N 1
ATOM 657 C CA . ALA A 1 84 ? 4.095 -8.341 -9.169 1.00 73.06 84 ALA A CA 1
ATOM 658 C C . ALA A 1 84 ? 3.753 -6.914 -8.677 1.00 73.06 84 ALA A C 1
ATOM 660 O O . ALA A 1 84 ? 2.635 -6.681 -8.237 1.00 73.06 84 ALA A O 1
ATOM 661 N N . CYS A 1 85 ? 4.671 -5.953 -8.790 1.00 80.56 85 CYS A N 1
ATOM 662 C CA . CYS A 1 85 ? 4.439 -4.542 -8.519 1.00 80.56 85 CYS A CA 1
ATOM 663 C C . CYS A 1 85 ? 5.225 -3.674 -9.505 1.00 80.56 85 CYS A C 1
ATOM 665 O O . CYS A 1 85 ? 6.383 -3.970 -9.810 1.00 80.56 85 CYS A O 1
ATOM 667 N N . ASP A 1 86 ? 4.611 -2.583 -9.954 1.00 88.62 86 ASP A N 1
ATOM 668 C CA 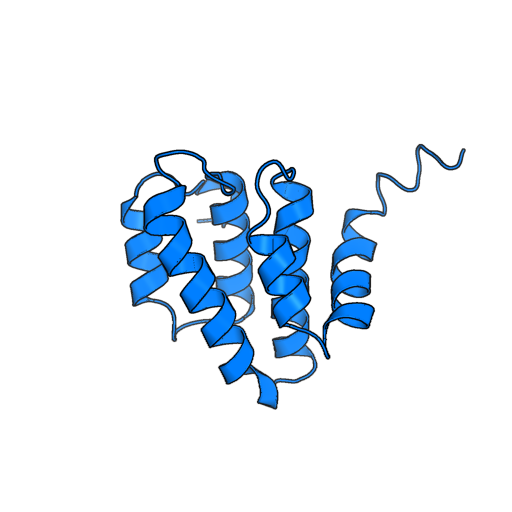. ASP A 1 86 ? 5.250 -1.522 -10.728 1.00 88.62 86 ASP A CA 1
ATOM 669 C C . ASP A 1 86 ? 5.215 -0.186 -9.964 1.00 88.62 86 ASP A C 1
ATOM 671 O O . ASP A 1 86 ? 4.687 -0.081 -8.851 1.00 88.62 86 ASP A O 1
ATOM 675 N N . GLY A 1 87 ? 5.794 0.854 -10.567 1.00 89.81 87 GLY A N 1
ATOM 676 C CA . GLY A 1 87 ? 5.841 2.181 -9.960 1.00 89.81 87 GLY A CA 1
ATOM 677 C C . GLY A 1 87 ? 4.470 2.808 -9.713 1.00 89.81 87 GLY A C 1
ATOM 678 O O . GLY A 1 87 ? 4.316 3.560 -8.751 1.00 89.81 87 GLY A O 1
ATOM 679 N N . THR A 1 88 ? 3.472 2.495 -10.541 1.00 90.00 88 THR A N 1
ATOM 680 C CA . THR A 1 88 ? 2.109 3.026 -10.412 1.00 90.00 88 THR A CA 1
ATOM 681 C C . THR A 1 88 ? 1.392 2.388 -9.228 1.00 90.00 88 THR A C 1
ATOM 683 O O . THR A 1 88 ? 0.843 3.105 -8.394 1.00 90.00 88 THR A O 1
ATOM 686 N N . PHE A 1 89 ? 1.475 1.064 -9.087 1.00 90.88 89 PHE A N 1
ATOM 687 C CA . PHE A 1 89 ? 0.969 0.353 -7.917 1.00 90.88 89 PHE A CA 1
ATOM 688 C C . PHE A 1 89 ? 1.639 0.839 -6.625 1.00 90.88 89 PHE A C 1
ATOM 690 O O . PHE A 1 89 ? 0.953 1.105 -5.639 1.00 90.88 89 PHE A O 1
ATOM 697 N N . ALA A 1 90 ? 2.963 1.040 -6.637 1.00 92.69 90 ALA A N 1
ATOM 698 C CA . ALA A 1 90 ? 3.663 1.640 -5.502 1.00 92.69 90 ALA A CA 1
ATOM 699 C C . ALA A 1 90 ? 3.129 3.039 -5.166 1.00 92.69 90 ALA A C 1
ATOM 701 O O . ALA A 1 90 ? 2.925 3.342 -3.995 1.00 92.69 90 ALA A O 1
ATOM 702 N N . GLY A 1 91 ? 2.849 3.867 -6.176 1.00 92.44 91 GLY A N 1
ATOM 703 C CA . GLY A 1 91 ? 2.225 5.177 -5.992 1.00 92.44 91 GLY A CA 1
ATOM 704 C C . GLY A 1 91 ? 0.863 5.100 -5.290 1.00 92.44 91 GLY A C 1
ATOM 705 O O . GLY A 1 91 ? 0.631 5.839 -4.335 1.00 92.44 91 GLY A O 1
ATOM 706 N N . PHE A 1 92 ? -0.006 4.164 -5.690 1.00 91.62 92 PHE A N 1
ATOM 707 C CA . PHE A 1 92 ? -1.299 3.951 -5.024 1.00 91.62 92 PHE A CA 1
ATOM 708 C C . PHE A 1 92 ? -1.153 3.487 -3.573 1.00 91.62 92 PHE A C 1
ATOM 710 O O . PHE A 1 92 ? -1.901 3.932 -2.700 1.00 91.62 92 PHE A O 1
ATOM 717 N N . VAL A 1 93 ? -0.173 2.625 -3.290 1.00 94.25 93 VAL A N 1
ATOM 718 C CA . VAL A 1 93 ? 0.131 2.219 -1.912 1.00 94.25 93 VAL A CA 1
ATOM 719 C C . VAL A 1 93 ? 0.583 3.420 -1.082 1.00 94.25 93 VAL A C 1
ATOM 721 O O . VAL A 1 93 ? 0.117 3.567 0.043 1.00 94.25 93 VAL A O 1
ATOM 724 N N . MET A 1 94 ? 1.414 4.318 -1.622 1.00 95.19 94 MET A N 1
ATOM 725 C CA . MET A 1 94 ? 1.807 5.535 -0.897 1.00 95.19 94 MET A CA 1
ATOM 726 C C . MET A 1 94 ? 0.611 6.442 -0.587 1.00 95.19 94 MET A C 1
ATOM 728 O O . MET A 1 94 ? 0.507 6.906 0.546 1.00 95.19 94 MET A O 1
ATOM 732 N N . SER A 1 95 ? -0.312 6.631 -1.538 1.00 92.75 95 SER A N 1
ATOM 733 C CA . SER A 1 95 ? -1.553 7.390 -1.301 1.00 92.75 95 SER A CA 1
ATOM 734 C C . SER A 1 95 ? -2.351 6.800 -0.135 1.00 92.75 95 SER A C 1
ATOM 736 O O . SER A 1 95 ? -2.689 7.509 0.806 1.00 92.75 95 SER A O 1
ATOM 738 N N . ASN A 1 96 ? -2.544 5.478 -0.129 1.00 93.56 96 ASN A N 1
ATOM 739 C CA . ASN A 1 96 ? -3.232 4.784 0.960 1.00 93.56 96 ASN A CA 1
ATOM 740 C C . ASN A 1 96 ? -2.561 5.005 2.321 1.00 93.56 96 ASN A C 1
ATOM 742 O O . ASN A 1 96 ? -3.236 5.245 3.320 1.00 93.56 96 ASN A O 1
ATOM 746 N N . LEU A 1 97 ? -1.227 4.934 2.371 1.00 96.12 97 LEU A N 1
ATOM 747 C CA . LEU A 1 97 ? -0.456 5.152 3.598 1.00 96.12 97 LEU A CA 1
ATOM 748 C C . LEU A 1 97 ? -0.569 6.591 4.116 1.00 96.12 97 LEU A C 1
ATOM 750 O O . LEU A 1 97 ? -0.542 6.799 5.333 1.00 96.12 97 LEU A O 1
ATOM 754 N N . MET A 1 98 ? -0.702 7.566 3.213 1.00 94.12 98 MET A N 1
ATOM 755 C CA . MET A 1 98 ? -0.982 8.958 3.565 1.00 94.12 98 MET A CA 1
ATOM 756 C C . MET A 1 98 ? -2.390 9.108 4.146 1.00 94.12 98 MET A C 1
ATOM 758 O O . MET A 1 98 ? -2.532 9.709 5.211 1.00 94.12 98 MET A O 1
ATOM 762 N N . ASP A 1 99 ? -3.399 8.502 3.516 1.00 93.56 99 ASP A N 1
ATOM 763 C CA . ASP A 1 99 ? -4.799 8.586 3.954 1.00 93.56 99 ASP A CA 1
ATOM 764 C C . ASP A 1 99 ? -5.011 8.022 5.369 1.00 93.56 99 ASP A C 1
ATOM 766 O O . ASP A 1 99 ? -5.791 8.563 6.155 1.00 93.56 99 ASP A O 1
ATOM 770 N N . ILE A 1 100 ? -4.284 6.958 5.732 1.00 95.56 100 ILE A N 1
ATOM 771 C CA . ILE A 1 100 ? -4.355 6.341 7.070 1.00 95.56 100 ILE A CA 1
ATOM 772 C C . ILE A 1 100 ? -3.353 6.926 8.083 1.00 95.56 100 ILE A C 1
ATOM 774 O O . ILE A 1 100 ? -3.239 6.392 9.194 1.00 95.56 100 ILE A O 1
ATOM 778 N N . ASP A 1 101 ? -2.598 7.968 7.717 1.00 96.25 101 ASP A N 1
ATOM 779 C CA . ASP A 1 101 ? -1.535 8.581 8.530 1.00 96.25 101 ASP A CA 1
ATOM 780 C C . ASP A 1 101 ? -0.554 7.535 9.111 1.00 96.25 101 ASP A C 1
ATOM 782 O O . ASP A 1 101 ? -0.336 7.455 10.323 1.00 96.25 101 ASP A O 1
ATOM 786 N N . ALA A 1 102 ? 0.004 6.659 8.263 1.00 96.44 102 ALA A N 1
ATOM 787 C CA . ALA A 1 102 ? 0.871 5.540 8.665 1.00 96.44 102 ALA A CA 1
ATOM 788 C C . ALA A 1 102 ? 2.303 5.964 9.054 1.00 96.44 102 ALA A C 1
ATOM 790 O O . ALA A 1 102 ? 3.297 5.518 8.470 1.00 96.44 102 ALA A O 1
ATOM 791 N N . LYS A 1 103 ? 2.439 6.812 10.079 1.00 96.75 103 LYS A N 1
ATOM 792 C CA . LYS A 1 103 ? 3.741 7.276 10.597 1.00 96.75 103 LYS A CA 1
ATOM 793 C C . LYS A 1 103 ? 4.651 6.135 11.072 1.00 96.75 103 LYS A C 1
ATOM 795 O O . LYS A 1 103 ? 5.873 6.274 11.075 1.00 96.75 103 LYS A O 1
ATOM 800 N N . GLU A 1 104 ? 4.070 5.001 11.448 1.00 97.50 104 GLU A N 1
ATOM 801 C CA . GLU A 1 104 ? 4.765 3.785 11.874 1.00 97.50 104 GLU A CA 1
ATOM 802 C C . GLU A 1 104 ? 5.596 3.133 10.758 1.00 97.50 104 GLU A C 1
ATOM 804 O O . GLU A 1 104 ? 6.454 2.301 11.053 1.00 97.50 104 GLU A O 1
ATOM 809 N N . LEU A 1 105 ? 5.335 3.493 9.496 1.00 98.25 105 LEU A N 1
ATOM 810 C CA . LEU A 1 105 ? 5.957 2.908 8.304 1.00 98.25 105 LEU A CA 1
ATOM 811 C C . LEU A 1 105 ? 6.928 3.862 7.596 1.00 98.25 105 LEU A C 1
ATOM 813 O O . LEU A 1 105 ? 7.379 3.586 6.487 1.00 98.25 105 LEU A O 1
ATOM 817 N N . ILE A 1 106 ? 7.274 4.996 8.218 1.00 97.69 106 ILE A N 1
ATOM 818 C CA . ILE A 1 106 ? 8.214 5.974 7.645 1.00 97.69 106 ILE A CA 1
ATOM 819 C C . ILE A 1 106 ? 9.544 5.334 7.191 1.00 97.69 106 ILE A C 1
ATOM 821 O O . ILE A 1 106 ? 10.012 5.691 6.104 1.00 97.69 106 ILE A O 1
ATOM 825 N N . PRO A 1 107 ? 10.193 4.431 7.959 1.00 98.00 107 PRO A N 1
ATOM 826 C CA . PRO A 1 107 ? 11.424 3.778 7.510 1.00 98.00 107 PRO A CA 1
ATOM 827 C C . PRO A 1 107 ? 11.246 2.988 6.205 1.00 98.00 107 PRO A C 1
ATOM 829 O O . PRO A 1 107 ? 12.051 3.127 5.284 1.00 98.00 107 PRO A O 1
ATOM 832 N N . GLU A 1 108 ? 10.176 2.207 6.102 1.00 98.38 108 GLU A N 1
ATOM 833 C CA . GLU A 1 108 ? 9.864 1.353 4.958 1.00 98.38 108 GLU A CA 1
ATOM 834 C C . GLU A 1 108 ? 9.416 2.171 3.738 1.00 98.38 108 GLU A C 1
ATOM 836 O O . GLU A 1 108 ? 9.821 1.881 2.609 1.00 98.38 108 GLU A O 1
ATOM 841 N N . ILE A 1 109 ? 8.657 3.253 3.953 1.00 97.00 109 ILE A N 1
ATOM 842 C CA . ILE A 1 109 ? 8.293 4.223 2.910 1.00 97.00 109 ILE A CA 1
ATOM 843 C C . ILE A 1 109 ? 9.563 4.828 2.303 1.00 97.00 109 ILE A C 1
ATOM 845 O O . ILE A 1 109 ? 9.739 4.812 1.084 1.00 97.00 109 ILE A O 1
ATOM 849 N N . LYS A 1 110 ? 10.497 5.301 3.141 1.00 97.06 110 LYS A N 1
ATOM 850 C CA . LYS A 1 110 ? 11.781 5.850 2.674 1.00 97.06 110 LYS A CA 1
ATOM 851 C C . LYS A 1 110 ? 12.597 4.824 1.893 1.00 97.06 110 LYS A C 1
ATOM 853 O O . LYS A 1 110 ? 13.146 5.167 0.849 1.00 97.06 110 LYS A O 1
ATOM 858 N N . ALA A 1 111 ? 12.663 3.582 2.373 1.00 97.75 111 ALA A N 1
ATOM 859 C CA . ALA A 1 111 ? 13.359 2.503 1.675 1.00 97.75 111 ALA A CA 1
ATOM 860 C C . ALA A 1 111 ? 12.738 2.217 0.298 1.00 97.75 111 ALA A C 1
ATOM 862 O O . ALA A 1 111 ? 13.460 2.016 -0.675 1.00 97.75 111 ALA A O 1
ATOM 863 N N . THR A 1 112 ? 11.409 2.267 0.197 1.00 96.12 112 THR A N 1
ATOM 864 C CA . THR A 1 112 ? 10.695 2.063 -1.069 1.00 96.12 112 THR A CA 1
ATOM 865 C C . THR A 1 112 ? 10.958 3.210 -2.047 1.00 96.12 112 THR A C 1
ATOM 867 O O . THR A 1 112 ? 11.272 2.958 -3.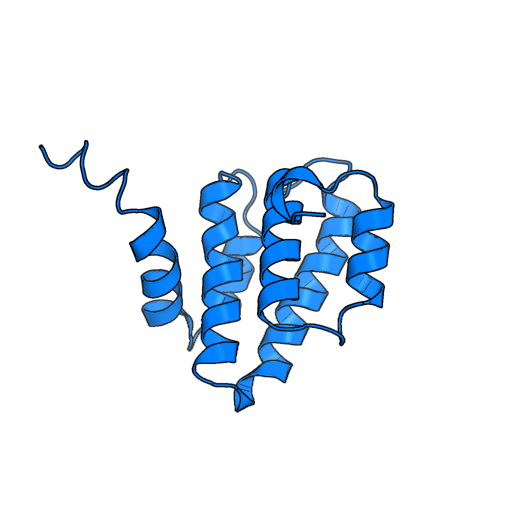208 1.00 96.12 112 THR A O 1
ATOM 870 N N . PHE A 1 113 ? 10.932 4.469 -1.594 1.00 95.06 113 PHE A N 1
ATOM 871 C CA . PHE A 1 113 ? 11.303 5.619 -2.432 1.00 95.06 113 PHE A CA 1
ATOM 872 C C . PHE A 1 113 ? 12.767 5.588 -2.887 1.00 95.06 113 PHE A C 1
ATOM 874 O O . PHE A 1 113 ? 13.052 6.002 -4.007 1.00 95.06 113 PHE A O 1
ATOM 881 N N . ALA A 1 114 ? 13.681 5.053 -2.072 1.00 96.75 114 ALA A N 1
ATOM 882 C CA . ALA A 1 114 ? 15.097 4.913 -2.421 1.00 96.75 114 ALA A CA 1
ATOM 883 C C . ALA A 1 114 ? 15.365 3.922 -3.572 1.00 96.75 114 ALA A C 1
ATOM 885 O O . ALA A 1 114 ? 16.495 3.832 -4.044 1.00 96.75 114 ALA A O 1
ATOM 886 N N . THR A 1 115 ? 14.349 3.187 -4.039 1.00 94.56 115 THR A N 1
ATOM 887 C CA . THR A 1 115 ? 14.444 2.375 -5.263 1.00 94.56 115 THR A CA 1
ATOM 888 C C . THR A 1 115 ? 14.377 3.206 -6.547 1.00 94.56 115 THR A C 1
ATOM 890 O O . THR A 1 115 ? 14.582 2.653 -7.624 1.00 94.56 115 THR A O 1
ATOM 893 N N . ASP A 1 116 ? 14.017 4.493 -6.457 1.00 93.38 116 ASP A N 1
ATOM 894 C CA . ASP A 1 116 ? 13.726 5.389 -7.588 1.00 93.38 116 ASP A CA 1
ATOM 895 C C . ASP A 1 116 ? 12.638 4.876 -8.556 1.00 93.38 116 ASP A C 1
ATOM 897 O O . ASP A 1 116 ? 12.437 5.430 -9.636 1.00 93.38 116 ASP A O 1
ATOM 901 N N . CYS A 1 117 ? 11.883 3.845 -8.160 1.00 93.38 117 CYS A N 1
ATOM 902 C CA . CYS A 1 117 ? 10.865 3.206 -8.995 1.00 93.38 117 CYS A CA 1
ATOM 903 C C . CYS A 1 117 ? 9.435 3.689 -8.704 1.00 93.38 117 CYS A C 1
ATOM 905 O O . CYS A 1 117 ? 8.526 3.365 -9.462 1.00 93.38 117 CYS A O 1
ATOM 907 N N . VAL A 1 118 ? 9.203 4.429 -7.613 1.00 92.31 118 VAL A N 1
ATOM 908 C CA . VAL A 1 118 ? 7.858 4.890 -7.219 1.00 92.31 118 VAL A CA 1
ATOM 909 C C . VAL A 1 118 ? 7.366 5.981 -8.168 1.00 92.31 118 VAL A C 1
ATOM 911 O O . VAL A 1 118 ? 8.042 6.995 -8.363 1.00 92.31 118 VAL A O 1
ATOM 914 N N . ASN A 1 119 ? 6.161 5.813 -8.718 1.00 89.38 119 ASN A N 1
ATOM 915 C CA . ASN A 1 119 ? 5.540 6.836 -9.547 1.00 89.38 119 ASN A CA 1
ATOM 916 C C . ASN A 1 119 ? 4.988 7.979 -8.678 1.00 89.38 119 ASN A C 1
ATOM 918 O O . ASN A 1 119 ? 3.919 7.874 -8.075 1.00 89.38 119 ASN A O 1
ATOM 922 N N . LYS A 1 120 ? 5.720 9.094 -8.655 1.00 86.69 120 LYS A N 1
ATOM 923 C CA . LYS A 1 120 ? 5.396 10.291 -7.864 1.00 86.69 120 LYS A CA 1
ATOM 924 C C . LYS A 1 120 ? 4.168 11.049 -8.376 1.00 86.69 120 LYS A C 1
ATOM 926 O O . LYS A 1 120 ? 3.596 11.826 -7.632 1.00 86.69 120 LYS A O 1
ATOM 931 N N . THR A 1 121 ? 3.717 10.812 -9.612 1.00 83.94 121 THR A N 1
ATOM 932 C CA . THR A 1 121 ? 2.532 11.509 -10.146 1.00 83.94 121 THR A CA 1
ATOM 933 C C . THR A 1 121 ? 1.214 10.953 -9.605 1.00 83.94 121 THR A C 1
ATOM 935 O O . THR A 1 121 ? 0.168 11.533 -9.875 1.00 83.94 121 THR A O 1
ATOM 938 N N . ILE A 1 122 ? 1.248 9.813 -8.904 1.00 76.81 122 ILE A N 1
ATOM 939 C CA . ILE A 1 122 ? 0.064 9.158 -8.328 1.00 76.81 122 ILE A CA 1
ATOM 940 C C . ILE A 1 122 ? -0.166 9.592 -6.878 1.00 76.81 122 ILE A C 1
ATOM 942 O O . ILE A 1 122 ? -1.305 9.818 -6.492 1.00 76.81 122 ILE A O 1
ATOM 946 N N . ALA A 1 123 ? 0.900 9.734 -6.089 1.00 59.81 123 ALA A N 1
ATOM 947 C CA . ALA A 1 123 ? 0.804 10.040 -4.659 1.00 59.81 123 ALA A CA 1
ATOM 948 C C . ALA A 1 123 ? 0.532 11.529 -4.351 1.00 59.81 123 ALA A C 1
ATOM 950 O O . ALA A 1 123 ? 0.408 11.893 -3.186 1.00 59.81 123 ALA A O 1
ATOM 951 N N . GLY A 1 124 ? 0.435 12.384 -5.378 1.00 51.91 124 GLY A N 1
ATOM 952 C CA . GLY A 1 124 ? 0.527 13.833 -5.192 1.00 51.91 124 GLY A CA 1
ATOM 953 C C . GLY A 1 124 ? 1.938 14.253 -4.760 1.00 51.91 124 GLY A C 1
ATOM 954 O O . GLY A 1 124 ? 2.811 13.408 -4.558 1.00 51.91 124 GLY A O 1
ATOM 955 N N . ASP A 1 125 ? 2.171 15.562 -4.689 1.00 39.22 125 ASP A N 1
ATOM 956 C CA . ASP A 1 125 ? 3.431 16.143 -4.194 1.00 39.22 125 ASP A CA 1
ATOM 957 C C . ASP A 1 125 ? 3.452 16.187 -2.654 1.00 39.22 125 ASP A C 1
ATOM 959 O O . ASP A 1 125 ? 2.399 16.542 -2.066 1.00 39.22 125 ASP A O 1
#

Radius of gyration: 14.29 Å; chains: 1; bounding box: 41×30×39 Å

Foldseek 3Di:
DVPPVCVVCCLVPVLVVCLVVCVVPVVVLLVLLQDWPDDLSSSLSSLSSLLVCCVVPVVCVVVSLVSLLVSLVVLLVCAVVVGSDFQLSLLSNLLSCVVSVVPVCVVSNVSNVVSVGHDDVSNDD

pLDDT: mean 83.39, std 15.38, range [35.94, 98.38]

Sequence (125 aa):
FADYHLGDLTPELLHPALYACGKDNITAIEAYLSQPGLDSYLCSQAPDALAMIIFNQPERRGEIIEVFRRLLNNMVSNLPVQRACDGTFAGFVMSNLMDIDAKELIPEIKATFATDCVNKTIAGD

Secondary structure (DSSP, 8-state):
-HHHHHHHHHHHHHHHHHHHHHTT-HHHHHHHHT-TT--HHHHHHHHHHHHHHHHH-GGGHHHHHHHHHHHHHHHHHHGGGTSS--HHHHHHHHHHHHHTT-GGGHHHHHHHHTTS-S-TTTS--